Protein AF-A0A6V7KV41-F1 (afdb_monomer_lite)

Radius of gyration: 18.75 Å; chains: 1; bounding box: 38×42×43 Å

Foldseek 3Di:
DDQFDKWKDKPNHTPVVDDPVVVVCCVPPDPDIDIDIDTNDPDDPPVVVVVVCVVVPDPDPDPPDDPCCDPVNVVVPDDDDPDD

Secondary structure (DSSP, 8-state):
--TT-EEEEETTEEGGGS-HHHHHHHHHH-S---EEEEE---SPP-HHHHHHHHTT-SPPPPPSS-----HHHHHHH-PPPPP-

pLDDT: mean 79.39, std 11.4, range [47.25, 95.06]

InterPro domains:
  IPR043537 Tiam1/Tiam2/Protein still life [PTHR46001] (1-84)

Sequence (84 aa):
IIKGDEIMVINGAIVSDLDMMYLESVLQEELALCMMMRSSRTEPPDLMRVMDDIDSLVCPPPPTDPPVISEEMISGLIVPAPGR

Structure (mmCIF, N/CA/C/O backbone):
data_AF-A0A6V7KV41-F1
#
_entry.id   AF-A0A6V7KV41-F1
#
loop_
_atom_site.group_PDB
_atom_site.id
_atom_site.type_symbol
_atom_site.label_atom_id
_atom_site.label_alt_id
_atom_site.label_comp_id
_atom_site.label_asym_id
_atom_site.label_entity_id
_atom_site.label_seq_id
_atom_site.pdbx_PDB_ins_code
_atom_site.Cartn_x
_atom_site.Cartn_y
_atom_site.Cartn_z
_atom_site.occupancy
_atom_site.B_iso_or_equiv
_atom_site.auth_seq_id
_atom_site.auth_comp_id
_atom_site.auth_asym_id
_atom_site.auth_atom_id
_atom_site.pdbx_PDB_model_num
ATOM 1 N N . ILE A 1 1 ? 1.723 5.997 -16.990 1.00 64.88 1 ILE A N 1
ATOM 2 C CA . ILE A 1 1 ? 2.712 5.145 -16.295 1.00 64.88 1 ILE A CA 1
ATOM 3 C C . ILE A 1 1 ? 4.075 5.467 -16.876 1.00 64.88 1 ILE A C 1
ATOM 5 O O . ILE A 1 1 ? 4.305 5.228 -18.061 1.00 64.88 1 ILE A O 1
ATOM 9 N N . ILE A 1 2 ? 4.911 6.116 -16.079 1.00 68.62 2 ILE A N 1
ATOM 10 C CA . ILE A 1 2 ? 6.285 6.487 -16.401 1.00 68.62 2 ILE A CA 1
ATOM 11 C C . ILE A 1 2 ? 7.187 5.297 -16.046 1.00 68.62 2 ILE A C 1
ATOM 13 O O . ILE A 1 2 ? 6.885 4.493 -15.163 1.00 68.62 2 ILE A O 1
ATOM 17 N N . LYS A 1 3 ? 8.294 5.136 -16.775 1.00 65.19 3 LYS A N 1
ATOM 18 C CA . LYS A 1 3 ? 9.296 4.110 -16.472 1.00 65.19 3 LYS A CA 1
ATOM 19 C C . LYS A 1 3 ? 9.843 4.347 -15.058 1.00 65.19 3 LYS A C 1
ATOM 21 O O . LYS A 1 3 ? 10.437 5.393 -14.819 1.00 65.19 3 LYS A O 1
ATOM 26 N N . GLY A 1 4 ? 9.668 3.373 -14.165 1.00 68.94 4 GLY A N 1
ATOM 27 C CA . GLY A 1 4 ? 10.062 3.474 -12.757 1.00 68.94 4 GLY A CA 1
ATOM 28 C C . GLY A 1 4 ? 8.897 3.667 -11.784 1.00 68.94 4 GLY A C 1
ATOM 29 O O . GLY A 1 4 ? 9.122 3.543 -10.585 1.00 68.94 4 GLY A O 1
ATOM 30 N N . ASP A 1 5 ? 7.670 3.893 -12.270 1.00 81.00 5 ASP A N 1
ATOM 31 C CA . ASP A 1 5 ? 6.493 3.957 -11.400 1.00 81.00 5 ASP A CA 1
ATOM 32 C C . ASP A 1 5 ? 6.256 2.602 -10.719 1.00 81.00 5 ASP A C 1
ATOM 34 O O . ASP A 1 5 ? 6.388 1.532 -11.332 1.00 81.00 5 ASP A O 1
ATOM 38 N N . GLU A 1 6 ? 5.870 2.657 -9.449 1.00 86.44 6 GLU A N 1
ATOM 39 C CA . GLU A 1 6 ? 5.394 1.505 -8.695 1.00 86.44 6 GLU A CA 1
ATOM 40 C C . GLU A 1 6 ? 3.874 1.584 -8.581 1.00 86.44 6 GLU A C 1
ATOM 42 O O . GLU A 1 6 ? 3.311 2.615 -8.215 1.00 86.44 6 GLU A O 1
ATOM 47 N N . ILE A 1 7 ? 3.202 0.496 -8.944 1.00 90.56 7 ILE A N 1
ATOM 48 C CA . ILE A 1 7 ? 1.743 0.451 -9.000 1.00 90.56 7 ILE A CA 1
ATOM 49 C C . ILE A 1 7 ? 1.249 -0.273 -7.757 1.00 90.56 7 ILE A C 1
ATOM 51 O O . ILE A 1 7 ? 1.496 -1.470 -7.595 1.00 90.56 7 ILE A O 1
ATOM 55 N N . MET A 1 8 ? 0.520 0.444 -6.909 1.00 92.19 8 MET A N 1
ATOM 56 C CA . MET A 1 8 ? -0.188 -0.156 -5.787 1.00 92.19 8 MET A CA 1
ATOM 57 C C . MET A 1 8 ? -1.501 -0.779 -6.268 1.00 92.19 8 MET A C 1
ATOM 59 O O . MET A 1 8 ? -2.268 -0.163 -7.014 1.00 92.19 8 MET A O 1
ATOM 63 N N . VAL A 1 9 ? -1.763 -1.999 -5.811 1.00 93.38 9 VAL A N 1
ATOM 64 C CA . VAL A 1 9 ? -2.999 -2.741 -6.053 1.00 93.38 9 VAL A CA 1
ATOM 65 C C . VAL A 1 9 ? -3.586 -3.156 -4.708 1.00 93.38 9 VAL A C 1
ATOM 67 O O . VAL A 1 9 ? -2.886 -3.765 -3.901 1.00 93.38 9 VAL A O 1
ATOM 70 N N . ILE A 1 10 ? -4.862 -2.850 -4.479 1.00 94.12 10 ILE A N 1
ATOM 71 C CA . ILE A 1 10 ? -5.605 -3.235 -3.271 1.00 94.12 10 ILE A CA 1
ATOM 72 C C . ILE A 1 10 ? -6.795 -4.093 -3.690 1.00 94.12 10 ILE A C 1
ATOM 74 O O . ILE A 1 10 ? -7.586 -3.679 -4.533 1.00 94.12 10 ILE A O 1
ATOM 78 N N . ASN A 1 11 ? -6.904 -5.304 -3.138 1.00 91.00 11 ASN A N 1
ATOM 79 C CA . ASN A 1 11 ? -7.975 -6.267 -3.429 1.00 91.00 11 ASN A CA 1
ATOM 80 C C . ASN A 1 11 ? -8.205 -6.492 -4.941 1.00 91.00 11 ASN A C 1
ATOM 82 O O . ASN A 1 11 ? -9.319 -6.733 -5.397 1.00 91.00 11 ASN A O 1
ATOM 86 N N . GLY A 1 12 ? -7.130 -6.408 -5.732 1.00 90.50 12 GLY A N 1
ATOM 87 C CA . GLY A 1 12 ? -7.159 -6.567 -7.190 1.00 90.50 12 GLY A CA 1
ATOM 88 C C . GLY A 1 12 ? -7.440 -5.289 -7.990 1.00 90.50 12 GLY A C 1
ATOM 89 O O . GLY A 1 12 ? -7.325 -5.325 -9.214 1.00 90.50 12 GLY A O 1
ATOM 90 N N . ALA A 1 13 ? -7.740 -4.162 -7.341 1.00 92.12 13 ALA A N 1
ATOM 91 C CA . ALA A 1 13 ? -7.971 -2.874 -7.992 1.00 92.12 13 ALA A CA 1
ATOM 92 C C . ALA A 1 13 ? -6.715 -1.985 -7.975 1.00 92.12 13 ALA A C 1
ATOM 94 O O . ALA A 1 13 ? -5.985 -1.945 -6.984 1.00 92.12 13 ALA A O 1
ATOM 95 N N . ILE A 1 14 ? -6.460 -1.266 -9.072 1.00 93.19 14 ILE A N 1
ATOM 96 C CA . ILE A 1 14 ? -5.339 -0.322 -9.179 1.00 93.19 14 ILE A CA 1
ATOM 97 C C . ILE A 1 14 ? -5.690 0.953 -8.413 1.00 93.19 14 ILE A C 1
ATOM 99 O O . ILE A 1 14 ? -6.677 1.612 -8.720 1.00 93.19 14 ILE A O 1
ATOM 103 N N . VAL A 1 15 ? -4.852 1.328 -7.448 1.00 93.31 15 VAL A N 1
ATOM 104 C CA . VAL A 1 15 ? -5.129 2.448 -6.534 1.00 93.31 15 VAL A CA 1
ATOM 105 C C . VAL A 1 15 ? -5.192 3.803 -7.244 1.00 93.31 15 VAL A C 1
ATOM 107 O O . VAL A 1 15 ? -5.973 4.653 -6.836 1.00 93.31 15 VAL A O 1
ATOM 110 N N . SER A 1 16 ? -4.423 4.008 -8.321 1.00 91.06 16 SER A N 1
ATOM 111 C CA . SER A 1 16 ? -4.416 5.280 -9.066 1.00 91.06 16 SER A CA 1
ATOM 112 C C . SER A 1 16 ? -5.754 5.637 -9.708 1.00 91.06 16 SER A C 1
ATOM 114 O O . SER A 1 16 ? -5.973 6.802 -10.026 1.00 91.06 16 SER A O 1
ATOM 116 N N . ASP A 1 17 ? -6.617 4.643 -9.917 1.00 92.81 17 ASP A N 1
ATOM 117 C CA . ASP A 1 17 ? -7.892 4.803 -10.615 1.00 92.81 17 ASP A CA 1
ATOM 118 C C . ASP A 1 17 ? -9.065 4.932 -9.626 1.00 92.81 17 ASP A C 1
ATOM 120 O O . ASP A 1 17 ? -10.214 5.069 -10.045 1.00 92.81 17 ASP A O 1
ATOM 124 N N . LEU A 1 18 ? -8.787 4.866 -8.317 1.00 93.94 18 LEU A N 1
ATOM 125 C CA . LEU A 1 18 ? -9.783 4.876 -7.251 1.00 93.94 18 LEU A CA 1
ATOM 126 C C . LEU A 1 18 ? -9.834 6.226 -6.537 1.00 93.94 18 LEU A C 1
ATOM 128 O O . LEU A 1 18 ? -8.812 6.857 -6.265 1.00 93.94 18 LEU A O 1
ATOM 132 N N . ASP A 1 19 ? -11.043 6.630 -6.160 1.00 95.06 19 ASP A N 1
ATOM 133 C CA . ASP A 1 19 ? -11.255 7.816 -5.340 1.00 95.06 19 ASP A CA 1
ATOM 134 C C . ASP A 1 19 ? -10.726 7.612 -3.916 1.00 95.06 19 ASP A C 1
ATOM 136 O O . ASP A 1 19 ? -10.918 6.562 -3.299 1.00 95.06 19 ASP A O 1
ATOM 140 N N . MET A 1 20 ? -10.119 8.655 -3.345 1.00 93.00 20 MET A N 1
ATOM 141 C CA . MET A 1 20 ? -9.531 8.589 -2.001 1.00 93.00 20 MET A CA 1
ATOM 142 C C . MET A 1 20 ? -10.556 8.250 -0.911 1.00 93.00 20 MET A C 1
ATOM 144 O O . MET A 1 20 ? -10.225 7.511 0.007 1.00 93.00 20 MET A O 1
ATOM 148 N N . MET A 1 21 ? -11.806 8.717 -1.035 1.00 94.44 21 MET A N 1
ATOM 149 C CA . MET A 1 21 ? -12.877 8.358 -0.090 1.00 94.44 21 MET A CA 1
ATOM 150 C C . MET A 1 21 ? -13.228 6.867 -0.154 1.00 94.44 21 MET A C 1
ATOM 152 O O . MET A 1 21 ? -13.493 6.254 0.872 1.00 94.44 21 MET A O 1
ATOM 156 N N . TYR A 1 22 ?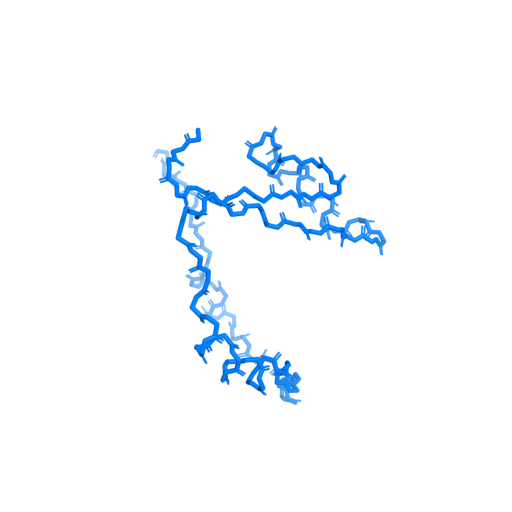 -13.202 6.273 -1.351 1.00 92.81 22 TYR A N 1
ATOM 157 C CA . TYR A 1 22 ? -13.428 4.837 -1.517 1.00 92.81 22 TYR A CA 1
ATOM 158 C C . TYR A 1 22 ? -12.264 4.025 -0.943 1.00 92.81 22 TYR A C 1
ATOM 160 O O . TYR A 1 22 ? -12.465 2.993 -0.311 1.00 92.81 22 TYR A O 1
ATOM 168 N N . LEU A 1 23 ? -11.030 4.497 -1.127 1.00 93.38 23 LEU A N 1
ATOM 169 C CA . LEU A 1 23 ? -9.872 3.869 -0.495 1.00 93.38 23 LEU A CA 1
ATOM 170 C C . LEU A 1 23 ? -9.961 3.940 1.028 1.00 93.38 23 LEU A C 1
ATOM 172 O O . LEU A 1 23 ? -9.714 2.935 1.685 1.00 93.38 23 LEU A O 1
ATOM 176 N N . GLU A 1 24 ? -10.338 5.089 1.586 1.00 94.06 24 GLU A N 1
ATOM 177 C CA . GLU A 1 24 ? -10.539 5.245 3.027 1.00 94.06 24 GLU A CA 1
ATOM 178 C C . GLU A 1 24 ? -11.589 4.262 3.558 1.00 94.06 24 GLU A C 1
ATOM 180 O O . GLU A 1 24 ? -11.309 3.556 4.528 1.00 94.06 24 GLU A O 1
ATOM 185 N N . SER A 1 25 ? -12.742 4.140 2.889 1.00 92.69 25 SER A N 1
ATOM 186 C CA . SER A 1 25 ? -13.780 3.192 3.309 1.00 92.69 25 SER A CA 1
ATOM 187 C C . SER A 1 25 ? -13.298 1.744 3.220 1.00 92.69 25 SER A C 1
ATOM 189 O O . SER A 1 25 ? -13.457 0.984 4.169 1.00 92.69 25 SER A O 1
ATOM 191 N N . VAL A 1 26 ? -12.630 1.359 2.128 1.00 91.12 26 VAL A N 1
ATOM 192 C CA . VAL A 1 26 ? -12.076 0.002 1.969 1.00 91.12 26 VAL A CA 1
ATOM 193 C C . VAL A 1 26 ? -11.039 -0.310 3.051 1.00 91.12 26 VAL A C 1
ATOM 195 O O . VAL A 1 26 ? -11.024 -1.418 3.581 1.00 91.12 26 VAL A O 1
ATOM 198 N N . LEU A 1 27 ? -10.185 0.651 3.409 1.00 90.94 27 LEU A N 1
ATOM 199 C CA . LEU A 1 27 ? -9.166 0.464 4.446 1.00 90.94 27 LEU A CA 1
ATOM 200 C C . LEU A 1 27 ? -9.758 0.330 5.856 1.00 90.94 27 LEU A C 1
ATOM 202 O O . LEU A 1 27 ? -9.141 -0.316 6.702 1.00 90.94 27 LEU A O 1
ATOM 206 N N . GLN A 1 28 ? -10.912 0.942 6.123 1.00 90.56 28 GLN A N 1
ATOM 207 C CA . GLN A 1 28 ? -11.551 0.931 7.443 1.00 90.56 28 GLN A CA 1
ATOM 208 C C . GLN A 1 28 ? -12.557 -0.215 7.622 1.00 90.56 28 GLN A C 1
ATOM 210 O O . GLN A 1 28 ? -12.727 -0.699 8.741 1.00 90.56 28 GLN A O 1
ATOM 215 N N . GLU A 1 29 ? -13.233 -0.638 6.552 1.00 88.94 29 GLU A N 1
ATOM 216 C CA . GLU A 1 29 ? -14.397 -1.532 6.635 1.00 88.94 29 GLU A CA 1
ATOM 217 C C . GLU A 1 29 ? -14.094 -2.995 6.277 1.00 88.94 29 GLU A C 1
ATOM 219 O O . GLU A 1 29 ? -14.830 -3.892 6.696 1.00 88.94 29 GLU A O 1
ATOM 224 N N . GLU A 1 30 ? -13.026 -3.271 5.523 1.00 82.12 30 GLU A N 1
ATOM 225 C CA . GLU A 1 30 ? -12.734 -4.634 5.072 1.00 82.12 30 GLU A CA 1
ATOM 226 C C . GLU A 1 30 ? -12.116 -5.508 6.171 1.00 82.12 30 GLU A C 1
ATOM 228 O O . GLU A 1 30 ? -11.153 -5.141 6.845 1.00 82.12 30 GLU A O 1
ATOM 233 N N . LEU A 1 31 ? -12.623 -6.738 6.297 1.00 85.19 31 LEU A N 1
ATOM 234 C CA . LEU A 1 31 ? -12.095 -7.738 7.235 1.00 85.19 31 LEU A CA 1
ATOM 235 C C . LEU A 1 31 ? -10.729 -8.292 6.804 1.00 85.19 31 LEU A C 1
ATOM 237 O O . LEU A 1 31 ? -9.995 -8.841 7.627 1.00 85.19 31 LEU A O 1
ATOM 241 N N . ALA A 1 32 ? -10.400 -8.187 5.514 1.00 86.75 32 ALA A N 1
ATOM 242 C CA . ALA A 1 32 ? -9.129 -8.622 4.957 1.00 86.75 32 ALA A CA 1
ATOM 243 C C . ALA A 1 32 ? -8.689 -7.696 3.819 1.00 86.75 32 ALA A C 1
ATOM 245 O O . ALA A 1 32 ? -9.441 -7.428 2.883 1.00 86.75 32 ALA A O 1
ATOM 246 N N . LEU A 1 33 ? -7.431 -7.263 3.877 1.00 91.50 33 LEU A N 1
ATOM 247 C CA . LEU A 1 33 ? -6.834 -6.376 2.890 1.00 91.50 33 LEU A CA 1
ATOM 248 C C . LEU A 1 33 ? -5.673 -7.088 2.191 1.00 91.50 33 LEU A C 1
ATOM 250 O O . LEU A 1 33 ? -4.674 -7.442 2.817 1.00 91.50 33 LEU A O 1
ATOM 254 N N . CYS A 1 34 ? -5.793 -7.296 0.883 1.00 90.81 34 CYS A N 1
ATOM 255 C CA . CYS A 1 34 ? -4.704 -7.788 0.050 1.00 90.81 34 CYS A CA 1
ATOM 256 C C . CYS A 1 34 ? -4.053 -6.608 -0.669 1.00 90.81 34 CYS A C 1
ATOM 258 O O . CYS A 1 34 ? -4.659 -6.006 -1.554 1.00 90.81 34 CYS A O 1
ATOM 260 N N . MET A 1 35 ? -2.815 -6.287 -0.295 1.00 92.12 35 MET A N 1
ATOM 261 C CA . MET A 1 35 ? -2.029 -5.226 -0.923 1.00 92.12 35 MET A CA 1
ATOM 262 C C . MET A 1 35 ? -0.898 -5.830 -1.754 1.00 92.12 35 MET A C 1
ATOM 264 O O . MET A 1 35 ? -0.202 -6.743 -1.308 1.00 92.12 35 MET A O 1
ATOM 268 N N . MET A 1 36 ? -0.697 -5.309 -2.961 1.00 91.69 36 MET A N 1
ATOM 269 C CA . MET A 1 36 ? 0.380 -5.720 -3.854 1.00 91.69 36 MET A CA 1
ATOM 270 C C . MET A 1 36 ? 1.040 -4.499 -4.486 1.00 91.69 36 MET A C 1
ATOM 272 O O . MET A 1 36 ? 0.381 -3.677 -5.116 1.00 91.69 36 MET A O 1
ATOM 276 N N . MET A 1 37 ? 2.366 -4.435 -4.384 1.00 89.06 37 MET A N 1
ATOM 277 C CA . MET A 1 37 ? 3.190 -3.483 -5.122 1.00 89.06 37 MET A CA 1
ATOM 278 C C . MET A 1 37 ? 3.715 -4.141 -6.394 1.00 89.06 37 MET A C 1
ATOM 280 O O . MET A 1 37 ? 4.464 -5.119 -6.343 1.00 89.06 37 MET A O 1
ATO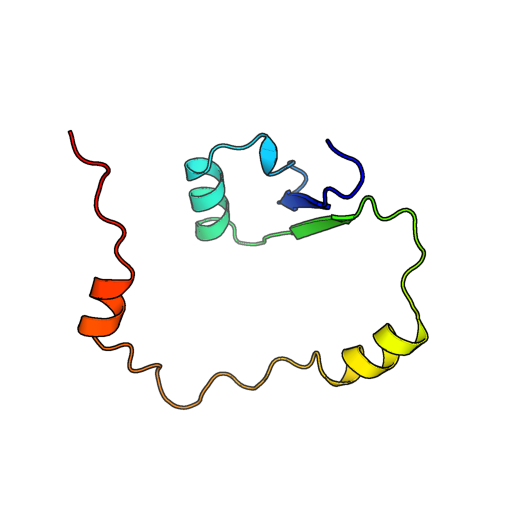M 284 N N . ARG A 1 38 ? 3.337 -3.606 -7.554 1.00 87.50 38 ARG A N 1
ATOM 285 C CA . ARG A 1 38 ? 3.901 -4.012 -8.843 1.00 87.50 38 ARG A CA 1
ATOM 286 C C . ARG A 1 38 ? 4.995 -3.027 -9.216 1.00 87.50 38 ARG A C 1
ATOM 288 O O . ARG A 1 38 ? 4.722 -1.898 -9.617 1.00 87.50 38 ARG A O 1
ATOM 295 N N . SER A 1 39 ? 6.239 -3.467 -9.077 1.00 81.19 39 SER A N 1
ATOM 296 C CA . SER A 1 39 ? 7.394 -2.671 -9.472 1.00 81.19 39 SER A CA 1
ATOM 297 C C . SER A 1 39 ? 7.630 -2.770 -10.979 1.00 81.19 39 SER A C 1
ATOM 299 O O . SER A 1 39 ? 7.556 -3.858 -11.551 1.00 81.19 39 SER A O 1
ATOM 301 N N . SER A 1 40 ? 7.941 -1.645 -11.625 1.00 74.81 40 SER A N 1
ATOM 302 C CA . SER A 1 40 ? 8.372 -1.605 -13.031 1.00 74.81 40 SER A CA 1
ATOM 303 C C . SER A 1 40 ? 9.899 -1.575 -13.192 1.00 74.81 40 SER A C 1
ATOM 305 O O . SER A 1 40 ? 10.404 -1.300 -14.284 1.00 74.81 40 SER A O 1
ATOM 307 N N . ARG A 1 41 ? 10.648 -1.853 -12.110 1.00 76.56 41 ARG A N 1
ATOM 308 C CA . ARG A 1 41 ? 12.116 -1.928 -12.120 1.00 76.56 41 ARG A CA 1
ATOM 309 C C . ARG A 1 41 ? 12.580 -2.894 -13.211 1.00 76.56 41 ARG A C 1
ATOM 311 O O . ARG A 1 41 ? 12.192 -4.057 -13.241 1.00 76.56 41 ARG A O 1
ATOM 318 N N . THR A 1 42 ? 13.424 -2.392 -14.106 1.00 71.25 42 THR A N 1
ATOM 319 C CA . THR A 1 42 ? 14.080 -3.194 -15.151 1.00 71.25 42 THR A CA 1
ATOM 320 C C . THR A 1 42 ? 15.401 -3.798 -14.679 1.00 71.25 42 THR A C 1
ATOM 322 O O . THR A 1 42 ? 15.971 -4.637 -15.366 1.00 71.25 42 THR A O 1
ATOM 325 N N . GLU A 1 43 ? 15.894 -3.345 -13.528 1.00 75.81 43 GLU A N 1
ATOM 326 C CA . GLU A 1 43 ? 17.124 -3.802 -12.887 1.00 75.81 43 GLU A CA 1
ATOM 327 C C . GLU A 1 43 ? 16.771 -4.946 -11.918 1.00 75.81 43 GLU A C 1
ATOM 329 O O . GLU A 1 43 ? 15.795 -4.814 -11.167 1.00 75.81 43 GLU A O 1
ATOM 334 N N . PRO A 1 44 ? 17.518 -6.063 -11.908 1.00 71.81 44 PRO A N 1
ATOM 335 C CA . PRO A 1 44 ? 17.305 -7.118 -10.926 1.00 71.81 44 PRO A CA 1
ATOM 336 C C . PRO A 1 44 ? 17.580 -6.586 -9.506 1.00 71.81 44 PRO A C 1
ATOM 338 O O . PRO A 1 44 ? 18.466 -5.748 -9.329 1.00 71.81 44 PRO A O 1
ATOM 341 N N . PRO A 1 45 ? 16.846 -7.053 -8.481 1.00 71.81 45 PRO A N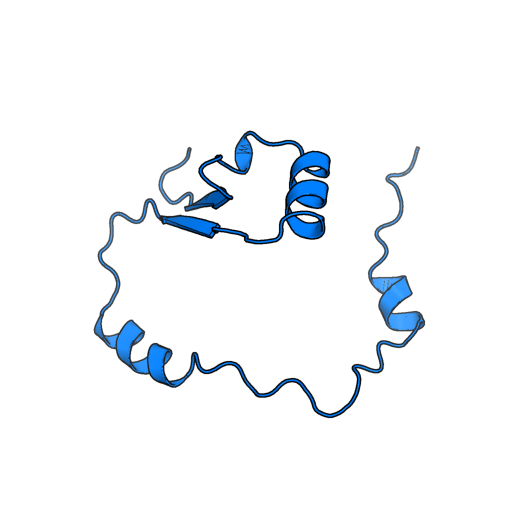 1
ATOM 342 C CA . PRO A 1 45 ? 17.148 -6.695 -7.101 1.00 71.81 45 PRO A CA 1
ATOM 343 C C . PRO A 1 45 ? 18.554 -7.182 -6.721 1.00 71.81 45 PRO A C 1
ATOM 345 O O . PRO A 1 45 ? 18.932 -8.314 -7.027 1.00 71.81 45 PRO A O 1
ATOM 348 N N . ASP A 1 46 ? 19.322 -6.326 -6.048 1.00 77.38 46 ASP A N 1
ATOM 349 C CA . ASP A 1 46 ? 20.656 -6.660 -5.545 1.00 77.38 46 ASP A CA 1
ATOM 350 C C . ASP A 1 46 ? 20.541 -7.635 -4.362 1.00 77.38 46 ASP A C 1
ATOM 352 O O . ASP A 1 46 ? 20.349 -7.242 -3.211 1.00 77.38 46 ASP A O 1
ATOM 356 N N . LEU A 1 47 ? 20.603 -8.931 -4.679 1.00 67.25 47 LEU A N 1
ATOM 357 C CA . LEU A 1 47 ? 20.373 -10.049 -3.758 1.00 67.25 47 LEU A CA 1
ATOM 358 C C . LEU A 1 47 ? 21.244 -9.999 -2.495 1.00 67.25 47 LEU A C 1
ATOM 360 O O . LEU A 1 47 ? 20.774 -10.401 -1.433 1.00 67.25 47 LEU A O 1
ATOM 364 N N . MET A 1 48 ? 22.479 -9.496 -2.594 1.00 63.34 48 MET A N 1
ATOM 365 C CA . MET A 1 48 ? 23.402 -9.446 -1.453 1.00 63.34 48 MET A CA 1
ATOM 366 C C . MET A 1 48 ? 22.943 -8.433 -0.401 1.00 63.34 48 MET A C 1
ATOM 368 O O . MET A 1 48 ? 22.984 -8.731 0.784 1.00 63.34 48 MET A O 1
ATOM 372 N N . ARG A 1 49 ? 22.422 -7.274 -0.824 1.00 61.62 49 ARG A N 1
ATOM 373 C CA . ARG A 1 49 ? 21.876 -6.265 0.101 1.00 61.62 49 ARG A CA 1
ATOM 374 C C . ARG A 1 49 ? 20.536 -6.696 0.690 1.00 61.62 49 ARG A C 1
ATOM 376 O O . ARG A 1 49 ? 20.271 -6.455 1.859 1.00 61.62 49 ARG A O 1
ATOM 383 N N . VAL A 1 50 ? 19.710 -7.371 -0.113 1.00 60.94 50 VAL A N 1
ATOM 384 C CA . VAL A 1 50 ? 18.393 -7.852 0.327 1.00 60.94 50 VAL A CA 1
ATOM 385 C C . VAL A 1 50 ? 18.519 -8.875 1.458 1.00 60.94 50 VAL A C 1
ATOM 387 O O . VAL A 1 50 ? 17.733 -8.826 2.395 1.00 60.94 50 VAL A O 1
ATOM 390 N N . MET A 1 51 ? 19.495 -9.786 1.400 1.00 64.31 51 MET A N 1
ATOM 391 C CA . MET A 1 51 ? 19.675 -10.801 2.446 1.00 64.31 51 MET A CA 1
ATOM 392 C C . MET A 1 51 ? 20.102 -10.208 3.796 1.00 64.31 51 MET A C 1
ATOM 394 O O . MET A 1 51 ? 19.575 -10.650 4.812 1.00 64.31 51 MET A O 1
ATOM 398 N N . ASP A 1 52 ? 20.975 -9.195 3.812 1.00 65.12 52 ASP A N 1
ATOM 399 C CA . ASP A 1 52 ? 21.397 -8.526 5.054 1.00 65.12 52 ASP A CA 1
ATOM 400 C C . ASP A 1 52 ? 20.265 -7.681 5.679 1.00 65.12 52 ASP A C 1
ATOM 402 O O . ASP A 1 52 ? 20.131 -7.611 6.902 1.00 65.12 52 ASP A O 1
ATOM 406 N N . ASP A 1 53 ? 19.412 -7.068 4.850 1.00 62.62 53 ASP A N 1
ATOM 407 C CA . ASP A 1 53 ? 18.281 -6.265 5.329 1.00 62.62 53 ASP A CA 1
ATOM 408 C C . ASP A 1 53 ? 17.138 -7.136 5.890 1.00 62.62 53 ASP A C 1
ATOM 410 O O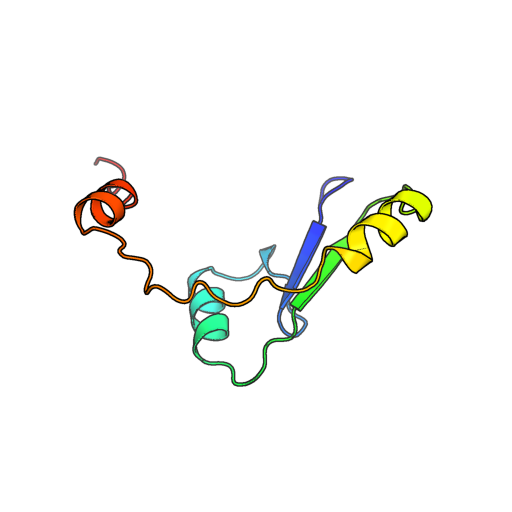 . ASP A 1 53 ? 16.456 -6.702 6.818 1.00 62.62 53 ASP A O 1
ATOM 414 N N . ILE A 1 54 ? 16.933 -8.367 5.393 1.00 67.44 54 ILE A N 1
ATOM 415 C CA . ILE A 1 54 ? 15.817 -9.244 5.810 1.00 67.44 54 ILE A CA 1
ATOM 416 C C . ILE A 1 54 ? 15.848 -9.575 7.307 1.00 67.44 54 ILE A C 1
ATOM 418 O O . ILE A 1 54 ? 14.798 -9.539 7.951 1.00 67.44 54 ILE A O 1
ATOM 422 N N . ASP A 1 55 ? 17.024 -9.835 7.879 1.00 65.81 55 ASP A N 1
ATOM 423 C CA . ASP A 1 55 ? 17.159 -10.126 9.315 1.00 65.81 55 ASP A CA 1
ATOM 424 C C . ASP A 1 55 ? 16.817 -8.904 10.193 1.00 65.81 55 ASP A C 1
ATOM 426 O O . ASP A 1 55 ? 16.458 -9.050 11.364 1.00 65.81 55 ASP A O 1
ATOM 430 N N . SER A 1 56 ? 16.850 -7.698 9.616 1.00 66.56 56 SER A N 1
ATOM 431 C CA . SER A 1 56 ? 16.462 -6.443 10.271 1.00 66.56 56 SER A CA 1
ATOM 432 C C . SER A 1 56 ? 14.978 -6.087 10.083 1.00 66.56 56 SER A C 1
ATOM 434 O O . SER A 1 56 ? 14.486 -5.177 10.748 1.00 66.56 56 SER A O 1
ATOM 436 N N . LEU A 1 57 ? 14.240 -6.794 9.214 1.00 62.16 57 LEU A N 1
ATOM 437 C CA . LEU A 1 57 ? 12.815 -6.544 8.925 1.00 62.16 57 LEU A CA 1
ATOM 438 C C . LEU A 1 57 ? 11.855 -7.126 9.976 1.00 62.16 57 LEU A C 1
ATOM 440 O O . LEU A 1 57 ? 10.638 -7.132 9.770 1.00 62.16 57 LEU A O 1
ATOM 444 N N . VAL A 1 58 ? 12.360 -7.612 11.112 1.00 73.19 58 VAL A N 1
ATOM 445 C CA . VAL A 1 58 ? 11.492 -7.992 12.228 1.00 73.19 58 VAL A CA 1
ATOM 446 C C . VAL A 1 58 ? 10.836 -6.723 12.768 1.00 73.19 58 VAL A C 1
ATOM 448 O O . VAL A 1 58 ? 11.529 -5.781 13.150 1.00 73.19 58 VAL A O 1
ATOM 451 N N . CYS A 1 59 ? 9.498 -6.690 12.804 1.00 60.47 59 CYS A N 1
ATOM 452 C CA . CYS A 1 59 ? 8.774 -5.577 13.412 1.00 60.47 59 CYS A CA 1
ATOM 453 C C . CYS A 1 59 ? 9.325 -5.342 14.826 1.00 60.47 59 CYS A C 1
ATOM 455 O O . CYS A 1 59 ? 9.264 -6.269 15.645 1.00 60.47 59 CYS A O 1
ATOM 457 N N . PRO A 1 60 ? 9.852 -4.140 15.136 1.00 70.31 60 PRO A N 1
ATOM 458 C CA . PRO A 1 60 ? 10.206 -3.833 16.508 1.00 70.31 60 PRO A CA 1
ATOM 459 C C . PRO A 1 60 ? 8.950 -4.029 17.364 1.00 70.31 60 PRO A C 1
ATOM 461 O O . PRO A 1 60 ? 7.840 -3.754 16.886 1.00 70.31 60 PRO A O 1
ATOM 464 N N . PRO A 1 61 ? 9.085 -4.535 18.602 1.00 71.19 61 PRO A N 1
ATOM 465 C CA . PRO A 1 61 ? 7.944 -4.610 19.496 1.00 71.19 61 PRO A CA 1
ATOM 466 C C . PRO A 1 61 ? 7.289 -3.223 19.562 1.00 71.19 61 PRO A C 1
ATOM 468 O O . PRO A 1 61 ? 8.011 -2.217 19.558 1.00 71.19 61 PRO A O 1
ATOM 471 N N . PRO A 1 62 ? 5.945 -3.149 19.574 1.00 68.81 62 PRO A N 1
ATOM 472 C CA . PRO A 1 62 ? 5.265 -1.871 19.703 1.00 68.81 62 PRO A CA 1
ATOM 473 C C . PRO A 1 62 ? 5.834 -1.133 20.921 1.00 68.81 62 PRO A C 1
ATOM 475 O O . PRO A 1 62 ? 6.119 -1.784 21.933 1.00 68.81 62 PRO A O 1
ATOM 478 N N . PRO A 1 63 ? 6.048 0.192 20.833 1.00 76.12 63 PRO A N 1
ATOM 479 C CA . PRO A 1 63 ? 6.550 0.958 21.963 1.00 76.12 63 PRO A CA 1
ATOM 480 C C . PRO A 1 63 ? 5.665 0.686 23.185 1.00 76.12 63 PRO A C 1
ATOM 482 O O . PRO A 1 63 ? 4.442 0.783 23.110 1.00 76.12 63 PRO A O 1
ATOM 485 N N . THR A 1 64 ? 6.288 0.270 24.290 1.00 73.12 64 THR A N 1
ATOM 486 C CA . THR A 1 64 ? 5.577 -0.125 25.517 1.00 73.12 64 THR A CA 1
ATOM 487 C C . THR A 1 64 ? 4.909 1.070 26.196 1.00 73.12 64 THR A C 1
ATOM 489 O O . THR A 1 64 ? 3.928 0.897 26.916 1.00 73.12 64 THR A O 1
ATOM 492 N N . ASP A 1 65 ? 5.426 2.275 25.951 1.00 73.12 65 ASP A N 1
ATOM 493 C CA . ASP A 1 65 ? 4.790 3.514 26.370 1.00 73.12 65 ASP A CA 1
ATOM 494 C C . ASP A 1 65 ? 3.752 3.937 25.324 1.00 73.12 65 ASP A C 1
ATOM 496 O O . ASP A 1 65 ? 4.074 3.977 24.129 1.00 73.12 65 ASP A O 1
ATOM 500 N N . PRO A 1 66 ? 2.516 4.283 25.735 1.00 69.19 66 PRO A N 1
ATOM 501 C CA . PRO A 1 66 ? 1.566 4.888 24.818 1.00 69.19 66 PRO A CA 1
ATOM 502 C C . PRO A 1 66 ? 2.238 6.120 24.201 1.00 69.19 66 PRO A C 1
ATOM 504 O O . PRO A 1 66 ? 2.846 6.900 24.941 1.00 69.19 66 PRO A O 1
ATOM 507 N N . PRO A 1 67 ? 2.174 6.310 22.870 1.00 65.62 67 PRO A N 1
ATOM 508 C CA . PRO A 1 67 ? 2.727 7.501 22.260 1.00 65.62 67 PRO A CA 1
ATOM 509 C C . PRO A 1 67 ? 1.999 8.691 22.881 1.00 65.62 67 PRO A C 1
ATOM 511 O O . PRO A 1 67 ? 0.813 8.911 22.634 1.00 65.62 67 PRO A O 1
ATOM 514 N N . VAL A 1 68 ? 2.697 9.432 23.742 1.00 66.44 68 VAL A N 1
ATOM 515 C CA . VAL A 1 68 ? 2.208 10.691 24.299 1.00 66.44 68 VAL A CA 1
ATOM 516 C C . VAL A 1 68 ? 2.311 11.707 23.170 1.00 66.44 68 VAL A C 1
ATOM 518 O O . VAL A 1 68 ? 3.210 12.541 23.135 1.00 66.44 68 VAL A O 1
ATOM 521 N N . ILE A 1 69 ? 1.437 11.579 22.173 1.00 71.50 69 ILE A N 1
ATOM 522 C CA . ILE A 1 69 ? 1.264 12.613 21.165 1.00 71.50 69 ILE A CA 1
ATOM 523 C C . ILE A 1 69 ? 0.577 13.756 21.901 1.00 71.50 69 ILE A C 1
ATOM 525 O O . ILE A 1 69 ? -0.589 13.650 22.282 1.00 71.50 69 ILE A O 1
ATOM 529 N N . SER A 1 70 ? 1.325 14.821 22.180 1.00 79.81 70 SER A N 1
ATOM 530 C CA . S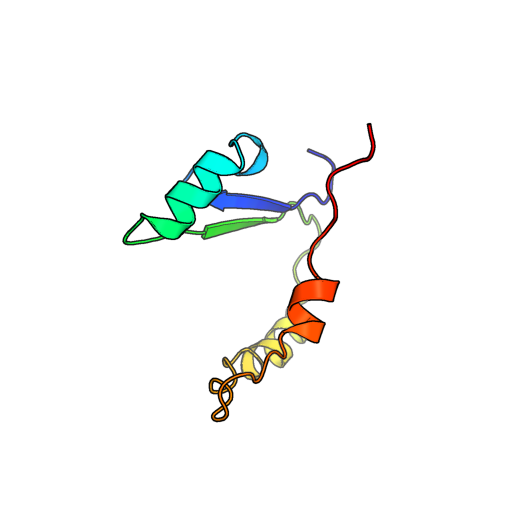ER A 1 70 ? 0.748 16.005 22.801 1.00 79.81 70 SER A CA 1
ATOM 531 C C . SER A 1 70 ? -0.213 16.680 21.822 1.00 79.81 70 SER A C 1
ATOM 533 O O . SER A 1 70 ? -0.040 16.639 20.605 1.00 79.81 70 SER A O 1
ATOM 535 N N . GLU A 1 71 ? -1.238 17.335 22.353 1.00 80.94 71 GLU A N 1
ATOM 536 C CA . GLU A 1 71 ? -2.246 18.048 21.557 1.00 80.94 71 GLU A CA 1
ATOM 537 C C . GLU A 1 71 ? -1.629 19.170 20.692 1.00 80.94 71 GLU A C 1
ATOM 539 O O . GLU A 1 71 ? -2.109 19.486 19.601 1.00 80.94 71 GLU A O 1
ATOM 544 N N . GLU A 1 72 ? -0.486 19.701 21.133 1.00 82.25 72 GLU A N 1
ATOM 545 C CA . GLU A 1 72 ? 0.369 20.620 20.380 1.00 82.25 72 GLU A CA 1
ATOM 546 C C . GLU A 1 72 ? 0.953 19.967 19.117 1.00 82.25 72 GLU A C 1
ATOM 548 O O . GLU A 1 72 ? 0.904 20.557 18.036 1.00 82.25 72 GLU A O 1
ATOM 553 N N . MET A 1 73 ? 1.453 18.730 19.227 1.00 82.62 73 MET A N 1
ATOM 554 C CA . MET A 1 73 ? 1.986 17.986 18.083 1.00 82.62 73 MET A CA 1
ATOM 555 C C . MET A 1 73 ? 0.892 17.672 17.062 1.00 82.62 73 MET A C 1
ATOM 557 O O . MET A 1 73 ? 1.129 17.801 15.865 1.00 82.62 73 MET A O 1
ATOM 561 N N . ILE A 1 74 ? -0.314 17.317 17.520 1.00 81.56 74 ILE A N 1
ATOM 562 C CA . ILE A 1 74 ? -1.465 17.054 16.639 1.00 81.56 74 ILE A CA 1
ATOM 563 C C . ILE A 1 74 ? -1.839 18.319 15.867 1.00 81.56 74 ILE A C 1
ATOM 565 O O . ILE A 1 74 ? -2.012 18.275 14.652 1.00 81.56 74 ILE A O 1
ATOM 569 N N . SER A 1 75 ? -1.901 19.458 16.556 1.00 83.25 75 SER A N 1
ATOM 570 C CA . SER A 1 75 ? -2.275 20.741 15.955 1.00 83.25 75 SER A CA 1
ATOM 571 C C . SER A 1 75 ? -1.314 21.176 14.843 1.00 83.25 75 SER A C 1
ATOM 573 O O . SER A 1 75 ? -1.753 21.737 13.842 1.00 83.25 75 SER A O 1
ATOM 575 N N . GLY A 1 76 ? -0.017 20.873 14.977 1.00 82.00 76 GLY A N 1
ATOM 576 C CA . GLY A 1 76 ? 0.990 21.159 13.949 1.00 82.00 76 GLY A CA 1
ATOM 577 C C . GLY A 1 76 ? 0.898 20.281 12.693 1.00 82.00 76 GLY A C 1
ATOM 578 O O . GLY A 1 76 ? 1.459 20.646 11.661 1.00 82.00 76 GLY A O 1
ATOM 579 N N . LEU A 1 77 ? 0.191 19.148 12.758 1.00 83.62 77 LEU A N 1
ATOM 580 C CA . LEU A 1 77 ?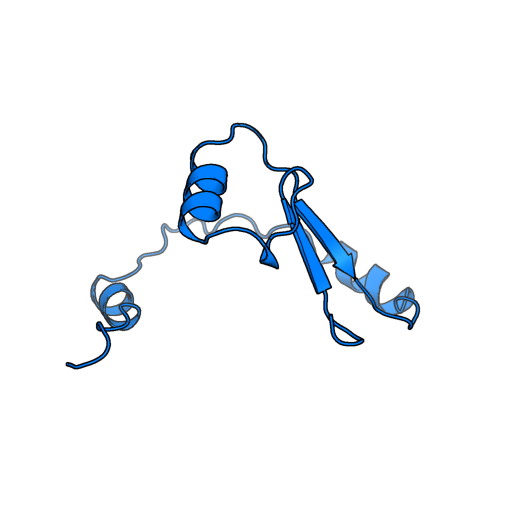 -0.031 18.244 11.622 1.00 83.62 77 LEU A CA 1
ATOM 581 C C . LEU A 1 77 ? -1.304 18.586 10.830 1.00 83.62 77 LEU A C 1
ATOM 583 O O . LEU A 1 77 ? -1.513 18.049 9.741 1.00 83.62 77 LEU A O 1
ATOM 587 N N . ILE A 1 78 ? -2.154 19.478 11.351 1.00 86.12 78 ILE A N 1
ATOM 588 C CA . ILE A 1 78 ? -3.379 19.908 10.675 1.00 86.12 78 ILE A CA 1
ATOM 589 C C . ILE A 1 78 ? -3.003 20.871 9.550 1.00 86.12 78 ILE A C 1
ATOM 591 O O . ILE A 1 78 ? -2.621 22.017 9.784 1.00 86.12 78 ILE A O 1
ATOM 595 N N . VAL A 1 79 ? -3.150 20.418 8.307 1.00 82.00 79 VAL A N 1
ATOM 596 C CA . VAL A 1 79 ? -3.027 21.296 7.141 1.00 82.00 79 VAL A CA 1
ATOM 597 C C . VAL A 1 79 ? -4.278 22.182 7.077 1.00 82.00 79 VAL A C 1
ATOM 599 O O . VAL A 1 79 ? -5.386 21.651 6.953 1.00 82.00 79 VAL A O 1
ATOM 602 N N . PRO A 1 80 ? -4.152 23.519 7.171 1.00 78.44 80 PRO A N 1
ATOM 603 C CA . PRO A 1 80 ? -5.302 24.404 7.059 1.00 78.44 80 PRO A CA 1
ATOM 604 C C . PRO A 1 80 ? -5.894 24.326 5.648 1.00 78.44 80 PRO A C 1
ATOM 606 O O . PRO A 1 80 ? -5.178 24.126 4.665 1.00 78.44 80 PRO A O 1
ATOM 609 N N . ALA A 1 81 ? -7.212 24.507 5.546 1.00 77.06 81 ALA A N 1
ATOM 610 C CA . ALA A 1 81 ? -7.889 24.556 4.256 1.00 77.06 81 ALA A CA 1
ATOM 611 C C . ALA A 1 81 ? -7.248 25.634 3.354 1.00 77.06 81 ALA A C 1
ATOM 613 O O . ALA A 1 81 ? -6.923 26.718 3.854 1.00 77.06 81 ALA A O 1
ATOM 614 N N . PRO A 1 82 ? -7.074 25.380 2.042 1.00 68.56 82 PRO A N 1
ATOM 615 C CA . PRO A 1 82 ? -6.538 26.377 1.122 1.00 68.56 82 PRO A CA 1
ATOM 616 C C . PRO A 1 82 ? -7.369 27.662 1.195 1.00 68.56 82 PRO A C 1
ATOM 618 O O . PRO A 1 82 ? -8.600 27.609 1.145 1.00 68.56 82 PRO A O 1
ATOM 621 N N . GLY A 1 83 ? -6.691 28.803 1.354 1.00 69.75 83 GLY A N 1
ATOM 622 C CA . GLY A 1 83 ? -7.330 30.110 1.482 1.00 69.75 83 GLY A CA 1
ATOM 623 C C . GLY A 1 83 ? -8.273 30.395 0.313 1.00 69.75 83 GLY A C 1
ATOM 624 O O . GLY A 1 83 ? -7.925 30.153 -0.842 1.00 69.75 83 GLY A O 1
ATOM 625 N N . ARG A 1 84 ? -9.471 30.889 0.632 1.00 47.25 84 ARG A N 1
ATOM 626 C CA . ARG A 1 84 ? -10.320 31.578 -0.344 1.00 47.25 84 ARG A CA 1
ATOM 627 C C . ARG A 1 84 ? -9.734 32.935 -0.702 1.00 47.25 84 ARG A C 1
ATOM 629 O O . ARG A 1 84 ? -9.181 33.579 0.216 1.00 47.25 84 ARG A O 1
#

Organism: NCBI:txid1563983